Protein AF-A0A1V5IE88-F1 (afdb_monomer_lite)

Structure (mmCIF, N/CA/C/O backbone):
data_AF-A0A1V5IE88-F1
#
_entry.id   AF-A0A1V5IE88-F1
#
loop_
_atom_site.group_PDB
_atom_site.id
_atom_site.type_symbol
_atom_site.label_atom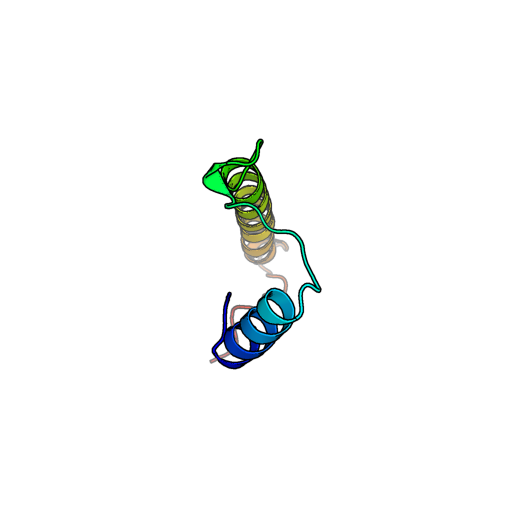_id
_atom_site.label_alt_id
_atom_site.label_comp_id
_atom_site.label_asym_id
_atom_site.label_entity_id
_atom_site.label_seq_id
_atom_site.pdbx_PDB_ins_code
_atom_site.Cartn_x
_atom_site.Cartn_y
_atom_site.Cartn_z
_atom_site.occupancy
_atom_site.B_iso_or_equiv
_atom_site.auth_seq_id
_atom_site.auth_comp_id
_atom_site.auth_asym_id
_atom_site.auth_atom_id
_atom_site.pdbx_PDB_model_num
ATOM 1 N N . MET A 1 1 ? -13.525 0.759 4.653 1.00 92.12 1 MET A N 1
ATOM 2 C CA . MET A 1 1 ? -13.655 -0.660 4.243 1.00 92.12 1 MET A CA 1
ATOM 3 C C . MET A 1 1 ? -13.697 -0.776 2.721 1.00 92.12 1 MET A C 1
ATOM 5 O O . MET A 1 1 ? -13.924 0.233 2.072 1.00 92.12 1 MET A O 1
ATOM 9 N N . ARG A 1 2 ? -13.404 -1.953 2.139 1.00 94.06 2 ARG A N 1
ATOM 10 C CA . ARG A 1 2 ? -13.291 -2.125 0.667 1.00 94.06 2 ARG A CA 1
ATOM 11 C C . ARG A 1 2 ? -14.463 -2.869 0.018 1.00 94.06 2 ARG A C 1
ATOM 13 O O . ARG A 1 2 ? -14.815 -2.565 -1.112 1.00 94.06 2 ARG A O 1
ATOM 20 N N . THR A 1 3 ? -15.045 -3.858 0.696 1.00 97.81 3 THR A N 1
ATOM 21 C CA . THR A 1 3 ? -16.129 -4.702 0.161 1.00 97.81 3 THR A CA 1
ATOM 22 C C . THR A 1 3 ? -17.285 -4.776 1.152 1.00 97.81 3 THR A C 1
ATOM 24 O O . THR A 1 3 ? -17.071 -4.598 2.349 1.00 97.81 3 THR A O 1
ATOM 27 N N . LYS A 1 4 ? -18.494 -5.114 0.674 1.00 97.06 4 LYS A N 1
ATOM 28 C CA . LYS A 1 4 ? -19.689 -5.283 1.527 1.00 97.06 4 LYS A CA 1
ATOM 29 C C . LYS A 1 4 ? -19.470 -6.297 2.655 1.00 97.06 4 LYS A C 1
ATOM 31 O O . LYS A 1 4 ? -19.847 -6.045 3.789 1.00 97.06 4 LYS A O 1
ATOM 36 N N . LYS A 1 5 ? -18.808 -7.422 2.352 1.00 97.31 5 LYS A N 1
ATOM 37 C CA . LYS A 1 5 ? -18.463 -8.440 3.359 1.00 97.31 5 LYS A CA 1
ATOM 38 C C . LYS A 1 5 ? -17.505 -7.893 4.419 1.00 97.31 5 LYS A C 1
ATOM 40 O O . LYS A 1 5 ? -17.674 -8.183 5.594 1.00 97.31 5 LYS A O 1
ATOM 45 N N . GLY A 1 6 ? -16.506 -7.109 4.004 1.00 97.69 6 GLY A N 1
ATOM 46 C CA . GLY A 1 6 ? -15.568 -6.492 4.941 1.00 97.69 6 GLY A CA 1
ATOM 47 C C . GLY A 1 6 ? -16.245 -5.470 5.852 1.00 97.69 6 GLY A C 1
ATOM 48 O O . GLY A 1 6 ? -15.938 -5.421 7.036 1.00 97.69 6 GLY A O 1
ATOM 49 N N . ASP A 1 7 ? -17.183 -4.698 5.309 1.00 97.81 7 ASP A N 1
ATOM 50 C CA . ASP A 1 7 ? -17.945 -3.695 6.053 1.00 97.81 7 ASP A CA 1
ATOM 51 C C . ASP A 1 7 ? -18.888 -4.309 7.100 1.00 97.81 7 ASP A C 1
ATOM 53 O O . ASP A 1 7 ? -18.877 -3.892 8.258 1.00 97.81 7 ASP A O 1
ATOM 57 N N . ASP A 1 8 ? -19.622 -5.365 6.730 1.00 97.88 8 ASP A N 1
ATOM 58 C CA . ASP A 1 8 ? -20.507 -6.102 7.645 1.00 97.88 8 ASP A CA 1
ATOM 59 C C . ASP A 1 8 ? -19.737 -6.701 8.838 1.00 97.88 8 ASP A C 1
ATOM 61 O O . ASP A 1 8 ? -20.124 -6.524 9.994 1.00 97.88 8 ASP A O 1
ATOM 65 N N . ILE A 1 9 ? -18.602 -7.358 8.574 1.00 97.75 9 ILE A N 1
ATOM 66 C CA . ILE A 1 9 ? -17.760 -7.951 9.627 1.00 97.75 9 ILE A CA 1
ATOM 67 C C . ILE A 1 9 ? -17.165 -6.863 10.527 1.00 97.75 9 ILE A C 1
ATOM 69 O O . ILE A 1 9 ? -17.201 -6.991 11.751 1.00 97.75 9 ILE A O 1
ATOM 73 N N . TRP A 1 10 ? -16.632 -5.790 9.935 1.00 97.75 10 TRP A N 1
ATOM 74 C CA . TRP A 1 10 ? -16.022 -4.692 10.686 1.00 97.75 10 TRP A CA 1
ATOM 75 C C . TRP A 1 10 ? -17.021 -4.024 11.626 1.00 97.75 10 TRP A C 1
ATOM 77 O O . TRP A 1 10 ? -16.730 -3.838 12.804 1.00 97.75 10 TRP A O 1
ATOM 87 N N . THR A 1 11 ? -18.222 -3.730 11.129 1.00 97.19 11 THR A N 1
ATOM 88 C CA . THR A 1 11 ? -19.275 -3.066 11.906 1.00 97.19 11 THR A CA 1
ATOM 89 C C . THR A 1 11 ? -19.687 -3.901 13.117 1.00 97.19 11 THR A C 1
ATOM 91 O O . THR A 1 11 ? -19.769 -3.378 14.229 1.00 97.19 11 THR A O 1
ATOM 94 N N . LYS A 1 12 ? -19.870 -5.217 12.936 1.00 97.81 12 LYS A N 1
ATOM 95 C CA . LYS A 1 12 ? -20.178 -6.145 14.036 1.00 97.81 12 LYS A CA 1
ATOM 96 C C . LYS A 1 12 ? -19.059 -6.197 15.078 1.00 97.81 12 LYS A C 1
ATOM 98 O O . LYS A 1 12 ? -19.347 -6.192 16.270 1.00 97.81 12 LYS A O 1
ATOM 103 N N . ALA A 1 13 ? -17.797 -6.206 14.648 1.00 97.62 13 ALA A N 1
ATOM 104 C CA . ALA A 1 13 ? -16.650 -6.238 15.556 1.00 97.62 13 ALA A CA 1
ATOM 105 C C . ALA A 1 13 ? -16.498 -4.942 16.372 1.00 97.62 13 ALA A C 1
ATOM 107 O O . ALA A 1 13 ? -16.174 -4.998 17.556 1.00 97.62 13 ALA A O 1
ATOM 108 N N . ILE A 1 14 ? -16.774 -3.782 15.766 1.00 97.38 14 ILE A N 1
ATOM 109 C CA . ILE A 1 14 ? -16.801 -2.496 16.479 1.00 97.38 14 ILE A CA 1
ATOM 110 C C . ILE A 1 14 ? -17.920 -2.481 17.523 1.00 97.38 14 ILE A C 1
ATOM 112 O O . ILE A 1 14 ? -17.670 -2.138 18.675 1.00 97.38 14 ILE A O 1
ATOM 116 N N . ALA A 1 15 ? -19.130 -2.914 17.154 1.00 96.94 15 ALA A N 1
ATOM 117 C CA . ALA A 1 15 ? -20.261 -2.988 18.080 1.00 96.94 15 ALA A CA 1
ATOM 118 C C . ALA A 1 15 ? -20.016 -3.963 19.248 1.00 96.94 15 ALA A C 1
ATOM 120 O O . ALA A 1 15 ? -20.475 -3.718 20.360 1.00 96.94 15 ALA A O 1
ATOM 121 N N . ALA A 1 16 ? -19.263 -5.040 19.011 1.00 97.94 16 ALA A N 1
ATOM 122 C CA . ALA A 1 16 ? -18.848 -5.996 20.036 1.00 97.94 16 ALA A CA 1
ATOM 123 C C . ALA A 1 16 ? -17.674 -5.504 20.913 1.00 97.94 16 ALA A C 1
ATOM 125 O O . ALA A 1 16 ? -17.221 -6.242 21.786 1.00 97.94 16 ALA A O 1
ATOM 126 N N . GLY A 1 17 ? -17.161 -4.288 20.689 1.00 97.19 17 GLY A N 1
ATOM 127 C CA . GLY A 1 17 ? -16.065 -3.710 21.473 1.00 97.19 17 GLY A CA 1
ATOM 128 C C . GLY A 1 17 ? -14.694 -4.327 21.187 1.00 97.19 17 GLY A C 1
ATOM 129 O O . GLY A 1 17 ? -13.785 -4.202 22.001 1.00 97.19 17 GLY A O 1
ATOM 130 N N . CYS A 1 18 ? -14.519 -5.003 20.046 1.00 97.75 18 CYS A N 1
ATOM 131 C CA . CYS A 1 18 ? -13.276 -5.714 19.736 1.00 97.75 18 CYS A CA 1
ATOM 132 C C . CYS A 1 18 ? -12.117 -4.794 19.321 1.00 97.75 18 CYS A C 1
ATOM 134 O O . CYS A 1 18 ? -10.973 -5.243 19.298 1.00 97.75 18 CYS A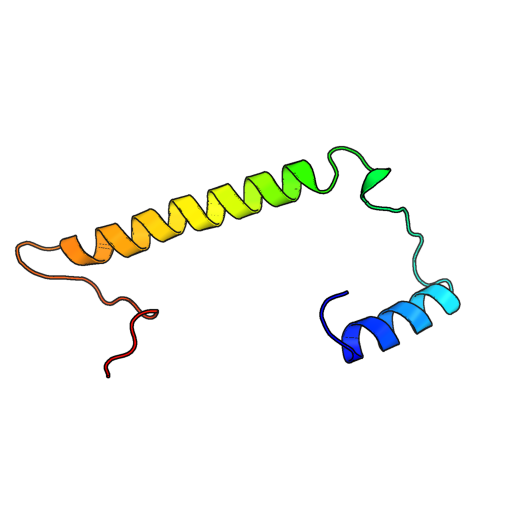 O 1
ATOM 136 N N . PHE A 1 19 ? -12.392 -3.539 18.955 1.00 97.62 19 PHE A N 1
ATOM 137 C CA . PHE A 1 19 ? -11.374 -2.599 18.491 1.00 97.62 19 PHE A CA 1
ATOM 138 C C . PHE A 1 19 ? -11.637 -1.185 19.005 1.00 97.62 19 PHE A C 1
ATOM 140 O O . PHE A 1 19 ? -12.755 -0.681 18.922 1.00 97.62 19 PHE A O 1
ATOM 147 N N . GLU A 1 20 ? -10.573 -0.512 19.435 1.00 96.62 20 GLU A N 1
ATOM 148 C CA . GLU A 1 20 ? -10.558 0.940 19.598 1.00 96.62 20 GLU A CA 1
ATOM 149 C C . GLU A 1 20 ? -10.236 1.607 18.257 1.00 96.62 20 GLU A C 1
ATOM 151 O O . GLU A 1 20 ? -9.331 1.181 17.535 1.00 96.62 20 GLU A O 1
ATOM 156 N N . THR A 1 21 ? -10.957 2.674 17.914 1.00 96.44 21 THR A N 1
ATOM 157 C CA . THR A 1 21 ? -10.788 3.353 16.624 1.00 96.44 21 THR A CA 1
ATOM 158 C C . THR A 1 21 ? -10.635 4.852 16.771 1.00 96.44 21 THR A C 1
ATOM 160 O O . THR A 1 21 ? -11.258 5.476 17.626 1.00 96.44 21 THR A O 1
ATOM 163 N N . LYS A 1 22 ? -9.861 5.438 15.860 1.00 96.75 22 LYS A N 1
ATOM 164 C CA . LYS A 1 22 ? -9.807 6.879 15.615 1.00 96.75 22 LYS A CA 1
ATOM 165 C C . LYS A 1 22 ? -9.934 7.123 14.120 1.00 96.75 22 LYS A C 1
ATOM 167 O O . LYS A 1 22 ? -9.471 6.306 13.322 1.00 96.75 22 LYS A O 1
ATOM 172 N N . SER A 1 23 ? -10.541 8.246 13.753 1.00 96.38 23 SER A N 1
ATOM 173 C CA . SER A 1 23 ? -10.582 8.668 12.355 1.00 96.38 23 SER A CA 1
ATOM 174 C C . SER A 1 23 ? -9.158 8.922 11.861 1.00 96.38 23 SER A C 1
ATOM 176 O O . SER A 1 23 ? -8.347 9.499 12.589 1.00 96.38 23 SER A O 1
ATOM 178 N N . ILE A 1 24 ? -8.826 8.493 10.642 1.00 97.12 24 ILE A N 1
ATOM 179 C CA . ILE A 1 24 ? -7.445 8.565 10.138 1.00 97.12 24 ILE A CA 1
ATOM 180 C C . ILE A 1 24 ? -6.955 10.013 9.983 1.00 97.12 24 ILE A C 1
ATOM 182 O O . ILE A 1 24 ? -5.762 10.277 10.102 1.00 97.12 24 ILE A O 1
ATOM 186 N N . GLU A 1 25 ? -7.873 10.961 9.793 1.00 95.88 25 GLU A N 1
ATOM 187 C CA . GLU A 1 25 ? -7.621 12.403 9.722 1.00 95.88 25 GLU A CA 1
ATOM 188 C C . GLU A 1 25 ? -7.101 12.969 11.052 1.00 95.88 25 GLU A C 1
ATOM 190 O O . GLU A 1 25 ? -6.411 13.986 11.070 1.00 95.88 25 GLU A O 1
ATOM 195 N N . GLN A 1 26 ? -7.404 12.301 12.170 1.00 96.81 26 GLN A N 1
ATOM 196 C CA . GLN A 1 26 ? -6.989 12.700 13.519 1.00 96.81 26 GLN A CA 1
ATOM 197 C C . GLN A 1 26 ? -5.659 12.066 13.946 1.00 96.81 26 GLN A C 1
ATOM 199 O O . GLN A 1 26 ? -5.170 12.328 15.045 1.00 96.81 26 GLN A O 1
ATOM 204 N N . VAL A 1 27 ? -5.066 11.216 13.106 1.00 97.00 27 VAL A N 1
ATOM 205 C CA . VAL A 1 27 ? -3.835 10.487 13.418 1.00 97.00 27 VAL A CA 1
ATOM 206 C C . VAL A 1 27 ? -2.705 11.018 12.547 1.00 97.00 27 VAL A C 1
ATOM 208 O O . VAL A 1 27 ? -2.842 11.142 11.335 1.00 97.00 27 VAL A O 1
ATOM 211 N N . LYS A 1 28 ? -1.554 11.315 13.154 1.00 95.06 28 LYS A N 1
ATOM 212 C CA . LYS A 1 28 ? -0.322 11.682 12.440 1.00 95.06 28 LYS A CA 1
ATOM 213 C C . LYS A 1 28 ? 0.597 10.456 12.328 1.00 95.06 28 LYS A C 1
ATOM 215 O O . LYS A 1 28 ? 0.660 9.684 13.281 1.00 95.06 28 LYS A O 1
ATOM 220 N N . PRO A 1 29 ? 1.299 10.250 11.196 1.00 96.00 29 PRO A N 1
ATOM 221 C CA . PRO A 1 29 ? 1.350 11.093 9.990 1.00 96.00 29 PRO A CA 1
ATOM 222 C C . PRO A 1 29 ? 0.145 10.914 9.045 1.00 96.00 29 PRO A C 1
ATOM 224 O O . PRO A 1 29 ? 0.066 11.575 8.014 1.00 96.00 29 PRO A O 1
ATOM 227 N N . GLY A 1 30 ? -0.803 10.049 9.406 1.00 95.94 30 GLY A N 1
ATOM 228 C CA . GLY A 1 30 ? -2.088 9.917 8.728 1.00 95.94 30 GLY A CA 1
ATOM 229 C C . GLY A 1 30 ? -1.996 9.273 7.349 1.00 95.94 30 GLY A C 1
ATOM 230 O O . GLY A 1 30 ? -1.025 8.597 6.999 1.00 95.94 30 GLY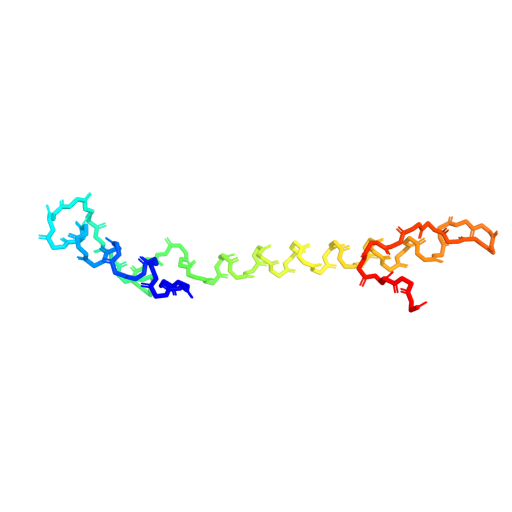 A O 1
ATOM 231 N N . LEU A 1 31 ? -3.045 9.486 6.557 1.00 97.00 31 LEU A N 1
ATOM 232 C CA . LEU A 1 31 ? -3.179 8.895 5.226 1.00 97.00 31 LEU A CA 1
ATOM 233 C C . LEU A 1 31 ? -2.178 9.469 4.208 1.00 97.00 31 LEU A C 1
ATOM 235 O O . LEU A 1 31 ? -1.896 8.827 3.195 1.00 97.00 31 LEU A O 1
ATOM 239 N N . GLU A 1 32 ? -1.614 10.645 4.483 1.00 97.06 32 GLU A N 1
ATOM 240 C CA . GLU A 1 32 ? -0.642 11.314 3.617 1.00 97.06 32 GLU A CA 1
ATOM 241 C C . GLU A 1 32 ? 0.616 10.458 3.417 1.00 97.06 32 GLU A C 1
ATOM 243 O O . GLU A 1 32 ? 0.973 10.137 2.281 1.00 97.06 32 GLU A O 1
ATOM 248 N N . LEU A 1 33 ? 1.249 10.006 4.508 1.00 98.00 33 LEU A N 1
ATOM 249 C CA . LEU A 1 33 ? 2.450 9.169 4.416 1.00 98.00 33 LEU A CA 1
ATOM 250 C C . LEU A 1 33 ? 2.155 7.836 3.720 1.00 98.00 33 LEU A C 1
ATOM 252 O O . LEU A 1 33 ? 2.933 7.387 2.879 1.00 98.00 33 LEU A O 1
ATOM 256 N N . VAL A 1 34 ? 1.019 7.214 4.046 1.00 97.62 34 VAL A N 1
ATOM 257 C CA . VAL A 1 34 ? 0.599 5.948 3.428 1.00 97.62 34 VAL A CA 1
ATOM 258 C C . VAL A 1 34 ? 0.442 6.116 1.915 1.00 97.62 34 VAL A C 1
ATOM 260 O O . VAL A 1 34 ? 0.927 5.284 1.148 1.00 97.62 34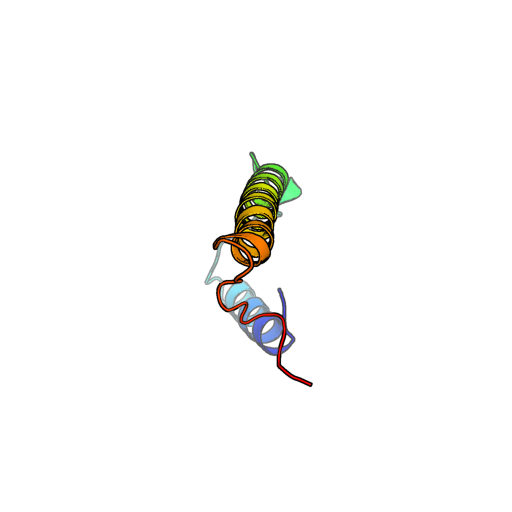 VAL A O 1
ATOM 263 N N . SER A 1 35 ? -0.175 7.216 1.482 1.00 97.81 35 SER A N 1
ATOM 264 C CA . SER A 1 35 ? -0.368 7.533 0.064 1.00 97.81 35 SER A CA 1
ATOM 265 C C . SER A 1 35 ? 0.960 7.803 -0.642 1.00 97.81 35 SER A C 1
ATOM 267 O O . SER A 1 35 ? 1.186 7.291 -1.739 1.00 97.81 35 SER A O 1
ATOM 269 N N . LYS A 1 36 ? 1.875 8.539 0.002 1.00 98.12 36 LYS A N 1
ATOM 270 C CA . LYS A 1 36 ? 3.220 8.800 -0.526 1.00 98.12 36 LYS A CA 1
ATOM 271 C C . LYS A 1 36 ? 3.983 7.500 -0.795 1.00 98.12 36 LYS A C 1
ATOM 273 O O . LYS A 1 36 ? 4.423 7.278 -1.920 1.00 98.12 36 LYS A O 1
ATOM 278 N N . LEU A 1 37 ? 4.085 6.616 0.199 1.00 98.44 37 LEU A N 1
ATOM 279 C CA . LEU A 1 37 ? 4.813 5.348 0.060 1.00 98.44 37 LEU A CA 1
ATOM 280 C C . LEU A 1 37 ? 4.152 4.405 -0.960 1.00 98.44 37 LEU A C 1
ATOM 282 O O . LEU A 1 37 ? 4.844 3.689 -1.688 1.00 98.44 37 LEU A O 1
ATOM 286 N N . ALA A 1 38 ? 2.818 4.415 -1.051 1.00 98.44 38 ALA A N 1
ATOM 287 C CA . ALA A 1 38 ? 2.093 3.661 -2.071 1.00 98.44 38 ALA A CA 1
ATOM 288 C C . ALA A 1 38 ? 2.438 4.148 -3.488 1.00 98.44 38 ALA A C 1
ATOM 290 O O . ALA A 1 38 ? 2.750 3.331 -4.357 1.00 98.44 38 ALA A O 1
ATOM 291 N N . ASN A 1 39 ? 2.448 5.466 -3.701 1.00 98.31 39 ASN A N 1
ATOM 292 C CA . ASN A 1 39 ? 2.810 6.067 -4.983 1.00 98.31 39 ASN A CA 1
ATOM 293 C C . ASN A 1 39 ? 4.271 5.790 -5.346 1.00 98.31 39 ASN A C 1
ATOM 295 O O . ASN A 1 39 ? 4.547 5.370 -6.466 1.00 98.31 39 ASN A O 1
ATOM 299 N N . GLU A 1 40 ? 5.205 5.944 -4.404 1.00 98.50 40 GLU A N 1
ATOM 300 C CA . GLU A 1 40 ? 6.624 5.638 -4.631 1.00 98.50 40 GLU A CA 1
ATOM 301 C C . GLU A 1 40 ? 6.830 4.183 -5.072 1.00 98.50 40 GLU A C 1
ATOM 303 O O . GLU A 1 40 ? 7.545 3.923 -6.044 1.00 98.50 40 GLU A O 1
ATOM 308 N N . LYS A 1 41 ? 6.157 3.229 -4.414 1.00 98.50 41 LYS A N 1
ATOM 309 C CA . LYS A 1 41 ? 6.210 1.809 -4.783 1.00 98.50 41 LYS A CA 1
ATOM 310 C C . LYS A 1 41 ? 5.704 1.575 -6.206 1.00 98.50 41 LYS A C 1
ATOM 312 O O . LYS A 1 41 ? 6.359 0.867 -6.970 1.00 98.50 41 LYS A O 1
ATOM 317 N N . ILE A 1 42 ? 4.542 2.130 -6.552 1.00 98.12 42 ILE A N 1
ATOM 318 C CA . ILE A 1 42 ? 3.929 1.924 -7.870 1.00 98.12 42 ILE A CA 1
ATOM 319 C C . ILE A 1 42 ? 4.798 2.559 -8.953 1.00 98.12 42 ILE A C 1
ATOM 321 O O . ILE A 1 42 ? 5.179 1.863 -9.887 1.00 98.12 42 ILE A O 1
ATOM 325 N N . THR A 1 43 ? 5.187 3.825 -8.799 1.00 98.31 43 THR A N 1
ATOM 326 C CA . THR A 1 43 ? 5.999 4.550 -9.788 1.00 98.31 43 THR A CA 1
ATOM 327 C C . THR A 1 43 ? 7.347 3.874 -10.021 1.00 98.31 43 THR A C 1
ATOM 329 O O . THR A 1 43 ? 7.738 3.651 -11.167 1.00 98.31 43 THR A O 1
ATOM 332 N N . LYS A 1 44 ? 8.049 3.480 -8.949 1.00 98.50 44 LYS A N 1
ATOM 333 C CA . LYS A 1 44 ? 9.338 2.784 -9.068 1.00 98.50 44 LYS A CA 1
ATOM 334 C C . LYS A 1 44 ? 9.188 1.446 -9.794 1.00 98.50 44 LYS A C 1
ATOM 336 O O . LYS A 1 44 ? 9.962 1.153 -10.701 1.00 98.50 44 LYS A O 1
ATOM 341 N N . ASN A 1 45 ? 8.189 0.650 -9.420 1.00 98.12 45 ASN A N 1
ATOM 342 C CA . ASN A 1 45 ? 7.978 -0.664 -10.025 1.00 98.12 45 ASN A CA 1
ATOM 343 C C . ASN A 1 45 ? 7.485 -0.560 -11.473 1.00 98.12 45 ASN A C 1
ATOM 345 O O . ASN A 1 45 ? 7.860 -1.386 -12.301 1.00 98.12 45 ASN A O 1
ATOM 349 N N . GLN A 1 46 ? 6.682 0.455 -11.788 1.00 97.88 46 GLN A N 1
ATOM 350 C CA . GLN A 1 46 ? 6.196 0.715 -13.138 1.00 97.88 46 GLN A CA 1
ATOM 351 C C . GLN A 1 46 ? 7.357 1.044 -14.085 1.00 97.88 46 GLN A C 1
ATOM 353 O O . GLN A 1 46 ? 7.457 0.443 -15.154 1.00 97.88 46 GLN A O 1
ATOM 358 N N . LYS A 1 47 ? 8.311 1.873 -13.641 1.00 97.81 47 LYS A N 1
ATOM 359 C CA . LYS A 1 47 ? 9.555 2.118 -14.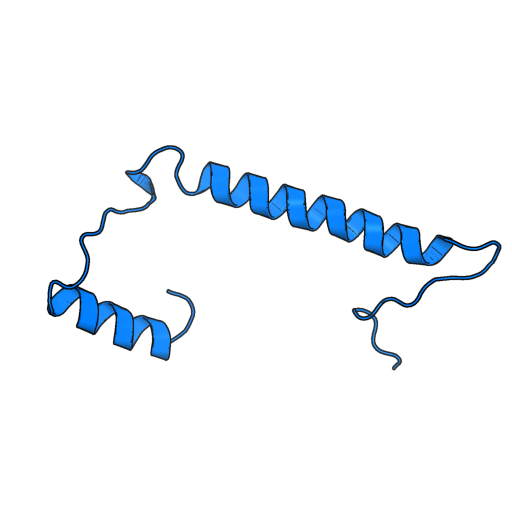384 1.00 97.81 47 LYS A CA 1
ATOM 360 C C . LYS A 1 47 ? 10.317 0.817 -14.668 1.00 97.81 47 LYS A C 1
ATOM 362 O O . LYS A 1 47 ? 10.744 0.584 -15.794 1.00 97.81 47 LYS A O 1
ATOM 367 N N . THR A 1 48 ? 10.424 -0.081 -13.687 1.00 97.75 48 THR A N 1
ATOM 368 C CA . THR A 1 48 ? 11.051 -1.398 -13.899 1.00 97.75 48 THR A CA 1
ATOM 369 C C . THR A 1 48 ? 10.286 -2.251 -14.916 1.00 97.75 48 THR A C 1
ATOM 371 O O . THR A 1 48 ? 10.902 -2.949 -15.720 1.00 97.75 48 THR A O 1
ATOM 374 N N . VAL A 1 49 ? 8.951 -2.214 -14.919 1.00 97.00 49 VAL A N 1
ATOM 375 C CA . VAL A 1 49 ? 8.133 -2.916 -15.924 1.00 97.00 49 VAL A CA 1
ATOM 376 C C . VAL A 1 49 ? 8.406 -2.383 -17.333 1.00 97.00 49 VAL A C 1
ATOM 378 O O . VAL A 1 49 ? 8.508 -3.173 -18.271 1.00 97.00 49 VAL A O 1
ATOM 381 N N . GLU A 1 50 ? 8.573 -1.073 -17.486 1.00 95.69 50 GLU A N 1
ATOM 382 C CA . GLU A 1 50 ? 8.886 -0.432 -18.768 1.00 95.69 50 GLU A CA 1
ATOM 383 C C . GLU A 1 50 ? 10.297 -0.773 -19.259 1.00 95.69 50 GLU A C 1
ATOM 385 O O . GLU A 1 50 ? 10.484 -1.125 -20.424 1.00 95.69 50 GLU A O 1
ATOM 390 N N . GLU A 1 51 ? 11.289 -0.752 -18.369 1.00 97.06 51 GLU A N 1
ATOM 391 C CA . GLU A 1 51 ? 12.678 -1.107 -18.687 1.00 97.06 51 GLU A CA 1
ATOM 392 C C . GLU A 1 51 ? 12.810 -2.563 -19.159 1.00 97.06 51 GLU A C 1
ATOM 394 O O . GLU A 1 51 ? 13.596 -2.862 -20.061 1.00 97.06 51 GLU A O 1
ATOM 399 N N . ARG A 1 52 ? 11.976 -3.475 -18.639 1.00 96.25 52 ARG A N 1
ATOM 400 C CA . ARG A 1 52 ? 11.930 -4.877 -19.093 1.00 96.25 52 ARG A CA 1
ATOM 401 C C . ARG A 1 52 ? 11.610 -5.018 -20.581 1.00 96.25 52 ARG A C 1
ATOM 403 O O . ARG A 1 52 ? 12.081 -5.973 -21.199 1.00 96.25 52 ARG A O 1
ATOM 410 N N . ALA A 1 53 ? 10.861 -4.083 -21.170 1.00 94.19 53 ALA A N 1
ATOM 411 C CA . ALA A 1 53 ? 10.529 -4.111 -22.595 1.00 94.19 53 ALA A CA 1
ATOM 412 C C . ALA A 1 53 ? 11.747 -3.860 -23.505 1.00 94.19 53 ALA A C 1
ATOM 414 O O . ALA A 1 53 ? 11.715 -4.220 -24.678 1.00 94.19 53 ALA A O 1
ATOM 415 N N . LYS A 1 54 ? 12.821 -3.267 -22.970 1.00 95.31 54 LYS A N 1
ATOM 416 C CA . LYS A 1 54 ? 14.039 -2.891 -23.711 1.00 95.31 54 LYS A CA 1
ATOM 417 C C . LYS A 1 54 ? 15.304 -3.533 -23.131 1.00 95.31 54 LYS A C 1
ATOM 419 O O . LYS A 1 54 ? 16.405 -3.048 -23.362 1.00 95.31 54 LYS A O 1
ATOM 424 N N . PHE A 1 55 ? 15.149 -4.588 -22.333 1.00 95.75 55 PHE A N 1
ATOM 425 C CA . PHE A 1 55 ? 16.236 -5.125 -21.514 1.00 95.75 55 PHE A CA 1
ATOM 426 C C . PHE A 1 55 ? 17.344 -5.816 -22.324 1.00 95.75 55 PHE A C 1
ATOM 428 O O . PHE A 1 55 ? 18.506 -5.778 -21.935 1.00 95.75 55 PHE A O 1
ATOM 435 N N . GLY A 1 56 ? 16.997 -6.474 -23.433 1.00 94.62 56 GLY A N 1
ATOM 436 C CA . GLY A 1 56 ? 17.960 -7.110 -24.329 1.00 94.62 56 GLY A CA 1
ATOM 437 C C . GLY A 1 56 ? 18.195 -6.294 -25.600 1.00 94.62 56 GLY A C 1
ATOM 438 O O . GLY A 1 56 ? 17.380 -5.458 -25.984 1.00 94.62 56 GLY A O 1
ATOM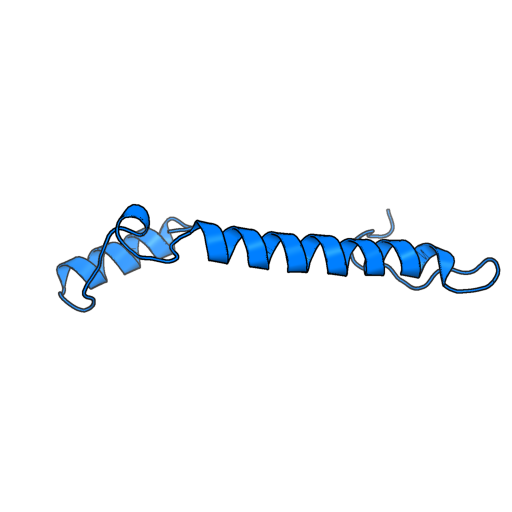 439 N N . VAL A 1 57 ? 19.276 -6.598 -26.320 1.00 94.31 57 VAL A N 1
ATOM 440 C CA . VAL A 1 57 ? 19.512 -6.047 -27.665 1.00 94.31 57 VAL A CA 1
ATOM 441 C C . VAL A 1 57 ? 18.440 -6.592 -28.613 1.00 94.31 57 VAL A C 1
ATOM 443 O O . VAL A 1 57 ? 18.415 -7.790 -28.896 1.00 94.31 57 VAL A O 1
ATOM 446 N N . ASN A 1 58 ? 17.523 -5.724 -29.054 1.00 92.19 58 ASN A N 1
ATOM 447 C CA . ASN A 1 58 ? 16.342 -6.070 -29.860 1.00 92.19 58 ASN A CA 1
ATOM 448 C C . ASN A 1 58 ? 15.460 -7.186 -29.253 1.00 92.19 58 ASN A C 1
ATOM 450 O O . ASN A 1 58 ? 14.776 -7.903 -29.983 1.00 92.19 58 ASN A O 1
ATOM 454 N N . LYS A 1 59 ? 15.472 -7.359 -27.921 1.00 93.12 59 LYS A N 1
ATOM 455 C CA . LYS A 1 59 ? 14.682 -8.381 -27.209 1.00 93.12 59 LYS A CA 1
ATOM 456 C C . LYS A 1 59 ? 14.088 -7.827 -25.913 1.00 93.12 59 LYS A C 1
ATOM 458 O O . LYS A 1 59 ? 14.753 -7.109 -25.172 1.00 93.12 59 LYS A O 1
ATOM 463 N N . ALA A 1 60 ? 12.856 -8.228 -25.606 1.00 94.44 60 ALA A N 1
ATOM 464 C CA . ALA A 1 60 ? 12.138 -7.847 -24.391 1.00 94.44 60 ALA A CA 1
ATOM 465 C C . ALA A 1 60 ? 12.057 -9.013 -23.393 1.00 94.44 60 ALA A C 1
ATOM 467 O O . ALA A 1 60 ? 11.937 -10.175 -23.787 1.00 94.44 60 ALA A O 1
ATOM 468 N N . LEU A 1 61 ? 12.056 -8.707 -22.094 1.00 95.25 61 LEU A N 1
ATOM 469 C CA . LEU A 1 61 ? 11.637 -9.656 -21.061 1.00 95.25 61 LEU A CA 1
ATOM 470 C C . LEU A 1 61 ? 10.105 -9.685 -20.958 1.00 95.25 61 LEU A C 1
ATOM 472 O O . LEU A 1 61 ? 9.427 -8.694 -21.221 1.00 95.25 61 LEU A O 1
ATOM 476 N N . ARG A 1 62 ? 9.549 -10.818 -20.510 1.00 94.50 62 ARG A N 1
ATOM 477 C CA . ARG A 1 62 ? 8.096 -11.005 -20.345 1.00 94.50 62 ARG A CA 1
ATOM 478 C C . ARG A 1 62 ? 7.490 -9.942 -19.415 1.00 94.50 62 ARG A C 1
ATOM 480 O O . ARG A 1 62 ? 8.013 -9.720 -18.319 1.00 94.50 62 ARG A O 1
ATOM 487 N N . ASN A 1 63 ? 6.354 -9.366 -19.803 1.00 94.94 63 ASN A N 1
ATOM 488 C CA . ASN A 1 63 ? 5.521 -8.517 -18.951 1.00 94.94 63 ASN A CA 1
ATOM 489 C C . ASN A 1 63 ? 4.185 -9.235 -18.663 1.00 94.94 63 ASN A C 1
ATOM 491 O O . ASN A 1 63 ? 3.415 -9.429 -19.598 1.00 94.94 63 ASN A O 1
ATOM 495 N N . PRO A 1 64 ? 3.891 -9.640 -17.412 1.00 94.38 64 PRO A N 1
ATOM 496 C CA . PRO A 1 64 ? 2.664 -10.372 -17.088 1.00 94.38 64 PRO A CA 1
ATOM 497 C C . PRO A 1 64 ? 1.394 -9.509 -17.148 1.00 94.38 64 PRO A C 1
ATOM 499 O O . PRO A 1 64 ? 0.295 -10.051 -17.171 1.00 94.38 64 PRO A O 1
ATOM 502 N N . TYR A 1 65 ? 1.527 -8.181 -17.163 1.00 93.94 65 TYR A N 1
ATOM 503 C CA . TYR A 1 65 ? 0.392 -7.254 -17.194 1.00 93.94 65 TYR A CA 1
ATOM 504 C C . TYR A 1 65 ? -0.117 -6.979 -18.612 1.00 93.94 65 TYR A C 1
ATOM 506 O O . TYR A 1 65 ? -1.192 -6.413 -18.786 1.00 93.94 65 TYR A O 1
ATOM 514 N N . ILE A 1 66 ? 0.642 -7.399 -19.624 1.00 86.81 66 ILE A N 1
ATOM 515 C CA . ILE A 1 66 ? 0.232 -7.378 -21.023 1.00 86.81 66 ILE A CA 1
ATOM 516 C C . ILE A 1 66 ? -0.055 -8.836 -21.377 1.00 86.81 66 ILE A C 1
ATOM 518 O O . ILE A 1 66 ? 0.855 -9.587 -21.721 1.00 86.81 66 ILE A O 1
ATOM 522 N N . SER A 1 67 ? -1.304 -9.276 -21.200 1.00 72.69 67 SER A N 1
ATOM 523 C CA . SER A 1 67 ? -1.696 -10.600 -21.697 1.00 72.69 67 SER A CA 1
ATOM 524 C C . SER A 1 67 ? -1.541 -10.632 -23.223 1.00 72.69 67 SER A C 1
ATOM 526 O O . SER A 1 67 ? -1.819 -9.615 -23.868 1.00 72.69 67 SER A O 1
ATOM 528 N N . PRO A 1 68 ? -1.106 -11.759 -23.818 1.00 61.00 68 PRO A N 1
ATOM 529 C CA . PRO A 1 68 ? -1.228 -11.929 -25.257 1.00 61.00 68 PRO A CA 1
ATOM 530 C C . PRO A 1 68 ? -2.718 -11.843 -25.607 1.00 61.00 68 PRO A C 1
ATOM 532 O O . PRO A 1 68 ? -3.535 -12.482 -24.943 1.00 61.00 68 PRO A O 1
ATOM 535 N N . LYS A 1 69 ? -3.061 -10.993 -26.580 1.00 52.44 69 LYS A N 1
ATOM 536 C CA . LYS A 1 69 ? -4.375 -11.057 -27.228 1.00 52.44 69 LYS A CA 1
ATOM 537 C C . LYS A 1 69 ? -4.518 -12.377 -27.969 1.00 52.44 69 LYS A C 1
ATOM 539 O O . LYS A 1 69 ? -3.488 -12.837 -28.514 1.00 52.44 69 LYS A O 1
#

Secondary structure (DSSP, 8-state):
--SHHHHHHHHHHHHTT------GGGSSSHHHHHHHHHHHHHHHHHHHHHHHTTSBTTB----TTS---

Sequence (69 aa):
MRTKKGDDIWTKAIAAGCFETKSIEQVKPGLELVSKLANEKITKNQKTVEERAKFGVNKALRNPYISPK

Radius of gyration: 20.35 Å; chains: 1; bounding box: 40×25×51 Å

pLDDT: mean 95.0, std 7.49, range [52.44, 98.5]

Foldseek 3Di:
DPDPVVVVVVVVCVVVVVDDDDDQVPDPVGVVVVVVVVVVVCVVVVVVLVCQQVVDDVDHHDRPVDDDD